Protein AF-A0A354YE60-F1 (afdb_monomer_lite)

Radius of gyration: 16.98 Å; chains: 1; bounding box: 45×27×44 Å

Sequence (132 aa):
MREALGVLALVVAGILVYTACLMAFADIGPYKAVLLGVFAVPALLATLLGKWLRRIGWRHAFGLPLFWGGVSTLAMVICMACMWFTPQLQPLFAADPRVVGGYRQGLALLAGCLLLGGLCWRAGLRARAQHR

pLDDT: mean 85.1, std 8.96, range [53.72, 95.38]

Foldseek 3Di:
DLLVLLVVLLVLLLVLLLVLLVLLLDLPDPCSVVSNCVSNVSSVVSLVSSCVSNVADPLQSLLRSLQNSLVVNVVVVVVVVVQCPPPVNVVVVVPDPSSVVSRVRSVVSSVVSNVSSVVSNVVSVVVVVVVD

Structure (mmCIF, N/CA/C/O backbone):
data_AF-A0A354YE60-F1
#
_entry.id   AF-A0A354YE60-F1
#
loop_
_atom_site.group_PDB
_atom_site.id
_atom_site.type_symbol
_atom_site.label_atom_id
_atom_site.label_alt_id
_atom_site.label_comp_id
_atom_site.label_asym_id
_atom_site.label_entity_id
_atom_site.label_seq_id
_atom_site.pdbx_PDB_ins_code
_atom_site.Cartn_x
_atom_site.Cartn_y
_atom_site.Cartn_z
_atom_site.occupancy
_atom_site.B_iso_or_equiv
_atom_site.auth_seq_id
_atom_site.auth_comp_id
_atom_site.auth_asym_id
_atom_site.auth_atom_id
_atom_site.pdbx_PDB_model_num
ATOM 1 N N . MET A 1 1 ? -8.068 -11.257 24.470 1.00 83.00 1 MET A N 1
ATOM 2 C CA . MET A 1 1 ? -7.663 -11.975 23.233 1.00 83.00 1 MET A CA 1
ATOM 3 C C . MET A 1 1 ? -8.282 -11.405 21.951 1.00 83.00 1 MET A C 1
ATOM 5 O O . MET A 1 1 ? -7.528 -11.173 21.017 1.00 83.00 1 MET A O 1
ATOM 9 N N . ARG A 1 2 ? -9.597 -11.119 21.878 1.00 86.88 2 ARG A N 1
ATOM 10 C CA . ARG A 1 2 ? -10.243 -10.560 20.660 1.00 86.88 2 ARG A CA 1
ATOM 11 C C . ARG A 1 2 ? -9.601 -9.272 20.119 1.00 86.88 2 ARG A C 1
ATOM 13 O O . ARG A 1 2 ? -9.403 -9.167 18.917 1.00 86.88 2 ARG A O 1
ATOM 20 N N . GLU A 1 3 ? -9.229 -8.338 20.996 1.00 87.62 3 GLU A N 1
ATOM 21 C CA . GLU A 1 3 ? -8.519 -7.104 20.611 1.00 87.62 3 GLU A CA 1
ATOM 22 C C . GLU A 1 3 ? -7.176 -7.393 19.926 1.00 87.62 3 GLU A C 1
ATOM 24 O O . GLU A 1 3 ? -6.897 -6.852 18.860 1.00 87.62 3 GLU A O 1
ATOM 29 N N . ALA A 1 4 ? -6.373 -8.299 20.497 1.00 89.62 4 ALA A N 1
ATOM 30 C CA . ALA A 1 4 ? -5.076 -8.684 19.944 1.00 89.62 4 ALA A CA 1
ATOM 31 C C . ALA A 1 4 ? -5.218 -9.350 18.565 1.00 89.62 4 ALA A C 1
ATOM 33 O O . ALA A 1 4 ? -4.503 -8.988 17.634 1.00 89.62 4 ALA A O 1
ATOM 34 N N . LEU A 1 5 ? -6.196 -10.251 18.401 1.00 91.56 5 LEU A N 1
ATOM 35 C CA . LEU A 1 5 ? -6.516 -10.865 17.105 1.00 91.56 5 LEU A CA 1
ATOM 36 C C . LEU A 1 5 ? -6.958 -9.824 16.069 1.00 91.56 5 LEU A C 1
ATOM 38 O O . LEU A 1 5 ? -6.578 -9.905 14.903 1.00 91.56 5 LEU A O 1
ATOM 42 N N . GLY A 1 6 ? -7.722 -8.817 16.491 1.00 89.62 6 GLY A N 1
ATOM 43 C CA . GLY A 1 6 ? -8.127 -7.725 15.615 1.00 89.62 6 GLY A CA 1
ATOM 44 C C . GLY A 1 6 ? -6.959 -6.835 15.181 1.00 89.62 6 GLY A C 1
ATOM 45 O O . GLY A 1 6 ? -6.925 -6.398 14.033 1.00 89.62 6 GLY A O 1
ATOM 46 N N . VAL A 1 7 ? -5.986 -6.585 16.064 1.00 90.94 7 VAL A N 1
ATOM 47 C CA . VAL A 1 7 ? -4.744 -5.877 15.704 1.00 90.94 7 VAL A CA 1
ATOM 48 C C . VAL A 1 7 ? -3.927 -6.710 14.722 1.00 90.94 7 VAL A C 1
ATOM 50 O O . VAL A 1 7 ? -3.521 -6.181 13.691 1.00 90.94 7 VAL A O 1
ATOM 53 N N . LEU A 1 8 ? -3.753 -8.005 14.991 1.00 93.38 8 LEU A N 1
ATOM 54 C CA . LEU A 1 8 ? -3.031 -8.913 14.102 1.00 93.38 8 LEU A CA 1
ATOM 55 C C . LEU A 1 8 ? -3.650 -8.936 12.697 1.00 93.38 8 LEU A C 1
ATOM 57 O O . LEU A 1 8 ? -2.927 -8.808 11.715 1.00 93.38 8 LEU A O 1
ATOM 61 N N . ALA A 1 9 ? -4.979 -9.006 12.589 1.00 92.75 9 ALA A N 1
ATOM 62 C CA . ALA A 1 9 ? -5.673 -8.963 11.302 1.00 92.75 9 ALA A CA 1
ATOM 63 C C . ALA A 1 9 ? -5.403 -7.659 10.523 1.00 92.75 9 ALA A C 1
ATOM 65 O O . ALA A 1 9 ? -5.187 -7.697 9.314 1.00 92.75 9 ALA A O 1
ATOM 66 N N . LEU A 1 10 ? -5.348 -6.507 11.204 1.00 91.50 10 LEU A N 1
ATOM 67 C CA . LEU A 1 10 ? -5.004 -5.224 10.573 1.00 91.50 10 LEU A CA 1
ATOM 68 C C . LEU A 1 10 ? -3.531 -5.154 10.147 1.00 91.50 10 LEU A C 1
ATOM 70 O O . LEU A 1 10 ? -3.230 -4.566 9.110 1.00 91.50 10 LEU A O 1
ATOM 74 N N . VAL A 1 11 ? -2.622 -5.754 10.920 1.00 93.12 11 VAL A N 1
ATOM 75 C CA . VAL A 1 11 ? -1.200 -5.865 10.554 1.00 93.12 11 VAL A CA 1
ATOM 76 C C . VAL A 1 11 ? -1.044 -6.732 9.307 1.00 93.12 11 VAL A C 1
ATOM 78 O O . VAL A 1 11 ? -0.402 -6.307 8.350 1.00 93.12 11 VAL A O 1
ATOM 81 N N . VAL A 1 12 ? -1.692 -7.900 9.276 1.00 94.56 12 VAL A N 1
ATOM 82 C CA . VAL A 1 12 ? -1.708 -8.788 8.103 1.00 94.56 12 VAL A CA 1
ATOM 83 C C . VAL A 1 12 ? -2.280 -8.063 6.885 1.00 94.56 12 VAL A C 1
ATOM 85 O O . VAL A 1 12 ? -1.691 -8.125 5.810 1.00 94.56 12 VAL A O 1
ATOM 88 N N . ALA A 1 13 ? -3.368 -7.305 7.049 1.00 93.94 13 ALA A N 1
ATOM 89 C CA . ALA A 1 13 ? -3.907 -6.478 5.974 1.00 93.94 13 ALA A CA 1
ATOM 90 C C . ALA A 1 13 ? -2.881 -5.457 5.453 1.00 93.94 13 ALA A C 1
ATOM 92 O O . ALA A 1 13 ? -2.748 -5.294 4.244 1.00 93.94 13 ALA A O 1
ATOM 93 N N . GLY A 1 14 ? -2.129 -4.800 6.342 1.00 91.69 14 GLY A N 1
ATOM 94 C CA . GLY A 1 14 ? -1.083 -3.845 5.963 1.00 91.69 14 GLY A CA 1
ATOM 95 C C . GLY A 1 14 ? 0.061 -4.496 5.183 1.00 91.69 14 GLY A C 1
ATOM 96 O O . GLY A 1 14 ? 0.500 -3.943 4.177 1.00 91.69 14 GLY A O 1
ATOM 97 N N . ILE A 1 15 ? 0.488 -5.696 5.593 1.00 93.38 15 ILE A N 1
ATOM 98 C CA . ILE A 1 15 ? 1.496 -6.489 4.870 1.00 93.38 15 ILE A CA 1
ATOM 99 C C . ILE A 1 15 ? 0.988 -6.848 3.471 1.00 93.38 15 ILE A C 1
ATOM 101 O O . ILE A 1 15 ? 1.711 -6.676 2.497 1.00 93.38 15 ILE A O 1
ATOM 105 N N . LEU A 1 16 ? -0.266 -7.285 3.349 1.00 94.69 16 LEU A N 1
ATOM 106 C CA . LEU A 1 16 ? -0.857 -7.633 2.056 1.00 94.69 16 LEU A CA 1
ATOM 107 C C . LEU A 1 16 ? -1.005 -6.414 1.135 1.00 94.69 16 LEU A C 1
ATOM 109 O O . LEU A 1 16 ? -0.746 -6.528 -0.062 1.00 94.69 16 LEU A O 1
ATOM 113 N N . VAL A 1 17 ? -1.364 -5.244 1.678 1.00 92.88 17 VAL A N 1
ATOM 114 C CA . VAL A 1 17 ? -1.359 -3.976 0.926 1.00 92.88 17 VAL A CA 1
ATOM 115 C C . VAL A 1 17 ? 0.052 -3.649 0.445 1.00 92.88 17 VAL A C 1
ATOM 117 O O . VAL A 1 17 ? 0.225 -3.346 -0.730 1.00 92.88 17 VAL A O 1
ATOM 120 N N . TYR A 1 18 ? 1.059 -3.758 1.314 1.00 92.44 18 TYR A N 1
ATOM 121 C CA . TYR A 1 18 ? 2.461 -3.570 0.939 1.00 92.44 18 TYR A CA 1
ATOM 122 C C . TYR A 1 18 ? 2.878 -4.512 -0.200 1.00 92.44 18 TYR A C 1
ATOM 124 O O . TYR A 1 18 ? 3.427 -4.059 -1.204 1.00 92.44 18 TYR A O 1
ATOM 132 N N . THR A 1 19 ? 2.555 -5.805 -0.102 1.00 91.75 19 THR A N 1
ATOM 133 C CA . THR A 1 19 ? 2.853 -6.782 -1.157 1.00 91.75 19 THR A CA 1
ATOM 134 C C . THR A 1 19 ? 2.128 -6.446 -2.459 1.00 91.75 19 THR A C 1
ATOM 136 O O . THR A 1 19 ? 2.751 -6.478 -3.517 1.00 91.75 19 THR A O 1
ATOM 139 N N . ALA A 1 20 ? 0.849 -6.066 -2.405 1.00 91.25 20 ALA A N 1
ATOM 140 C CA . ALA A 1 20 ? 0.103 -5.630 -3.585 1.00 91.25 20 ALA A CA 1
ATOM 141 C C . ALA A 1 20 ? 0.745 -4.390 -4.231 1.00 91.25 20 ALA A C 1
ATOM 143 O O . ALA A 1 20 ? 0.904 -4.341 -5.450 1.00 91.25 20 ALA A O 1
ATOM 144 N N . CYS A 1 21 ? 1.171 -3.415 -3.425 1.00 89.44 21 CYS A N 1
ATOM 145 C CA . CYS A 1 21 ? 1.874 -2.239 -3.917 1.00 89.44 21 CYS A CA 1
ATOM 146 C C . CYS A 1 21 ? 3.205 -2.611 -4.579 1.00 89.44 21 CYS A C 1
ATOM 148 O O . CYS A 1 21 ? 3.447 -2.160 -5.693 1.00 89.44 21 CYS A O 1
ATOM 150 N N . LEU A 1 22 ? 4.024 -3.475 -3.973 1.00 87.94 22 LEU A N 1
ATOM 151 C CA . LEU A 1 22 ? 5.260 -3.963 -4.599 1.00 87.94 22 LEU A CA 1
ATOM 152 C C . LEU A 1 22 ? 5.003 -4.689 -5.924 1.00 87.94 22 LEU A C 1
ATOM 154 O O . LEU A 1 22 ? 5.680 -4.425 -6.915 1.00 87.94 22 LEU A O 1
ATOM 158 N N . MET A 1 23 ? 3.993 -5.559 -5.975 1.00 88.69 23 MET A N 1
ATOM 159 C CA . MET A 1 23 ? 3.615 -6.260 -7.208 1.00 88.69 23 MET A CA 1
ATOM 160 C C . MET A 1 23 ? 3.127 -5.293 -8.294 1.00 88.69 23 MET A C 1
ATOM 162 O O . MET A 1 23 ? 3.264 -5.575 -9.482 1.00 88.69 23 MET A O 1
ATOM 166 N N . ALA A 1 24 ? 2.609 -4.121 -7.915 1.00 88.25 24 ALA A N 1
ATOM 167 C CA . ALA A 1 24 ? 2.275 -3.074 -8.871 1.00 88.25 24 ALA A CA 1
ATOM 168 C C . ALA A 1 24 ? 3.514 -2.410 -9.496 1.00 88.25 24 ALA A C 1
ATOM 170 O O . ALA A 1 24 ? 3.404 -1.909 -10.616 1.00 88.25 24 ALA A O 1
ATOM 171 N N . PHE A 1 25 ? 4.675 -2.435 -8.834 1.00 85.12 25 PHE A N 1
ATOM 172 C CA . PHE A 1 25 ? 5.946 -1.984 -9.417 1.00 85.12 25 PHE A CA 1
ATOM 173 C C . PHE A 1 25 ? 6.576 -3.028 -10.344 1.00 85.12 25 PHE A C 1
ATOM 175 O O . PHE A 1 25 ? 7.298 -2.657 -11.266 1.00 85.12 25 PHE A O 1
ATOM 182 N N . ALA A 1 26 ? 6.279 -4.313 -10.145 1.00 83.69 26 ALA A N 1
ATOM 183 C CA . ALA A 1 26 ? 6.782 -5.377 -11.003 1.00 83.69 26 ALA A CA 1
ATOM 184 C C . ALA A 1 26 ? 6.065 -5.404 -12.370 1.00 83.69 26 ALA A C 1
ATOM 186 O O . ALA A 1 26 ? 4.848 -5.186 -12.475 1.00 83.69 26 ALA A O 1
ATOM 187 N N . ASP A 1 27 ? 6.822 -5.692 -13.431 1.00 80.19 27 ASP A N 1
ATOM 188 C CA . ASP A 1 27 ? 6.269 -5.977 -14.757 1.00 80.19 27 ASP A CA 1
ATOM 189 C C . ASP A 1 27 ? 6.048 -7.487 -14.920 1.00 80.19 27 ASP A C 1
ATOM 191 O O . ASP A 1 27 ? 6.912 -8.227 -15.381 1.00 80.19 27 ASP A O 1
ATOM 195 N N . ILE A 1 28 ? 4.883 -7.951 -14.462 1.00 77.81 28 ILE A N 1
ATOM 196 C CA . ILE A 1 28 ? 4.496 -9.374 -14.440 1.00 77.81 28 ILE A CA 1
ATOM 197 C C . ILE A 1 28 ? 3.618 -9.735 -15.659 1.00 77.81 28 ILE A C 1
ATOM 199 O O . ILE A 1 28 ? 2.962 -10.778 -15.697 1.00 77.81 28 ILE A O 1
ATOM 203 N N . GLY A 1 29 ? 3.566 -8.857 -16.667 1.00 82.75 29 GLY A N 1
ATOM 204 C CA . GLY A 1 29 ? 2.779 -9.064 -17.879 1.00 82.75 29 GLY A CA 1
ATOM 205 C C . GLY A 1 29 ? 1.257 -9.108 -17.633 1.00 82.75 29 GLY A C 1
ATOM 206 O O . GLY A 1 29 ? 0.744 -8.397 -16.762 1.00 82.75 29 GLY A O 1
ATOM 207 N N . PRO A 1 30 ? 0.494 -9.920 -18.394 1.00 85.62 30 PRO A N 1
ATOM 208 C CA . PRO A 1 30 ? -0.973 -9.848 -18.425 1.00 85.62 30 PRO A CA 1
ATOM 209 C C . PRO A 1 30 ? -1.646 -10.304 -17.121 1.00 85.62 30 PRO A C 1
ATOM 211 O O . PRO A 1 30 ? -2.781 -9.923 -16.842 1.00 85.62 30 PRO A O 1
ATOM 214 N N . TYR A 1 31 ? -0.949 -11.077 -16.284 1.00 86.38 31 TYR A N 1
ATOM 215 C CA . TYR A 1 31 ? -1.486 -11.608 -15.025 1.00 86.38 31 TYR A CA 1
ATOM 216 C C . TYR A 1 31 ? -1.423 -10.613 -13.860 1.00 86.38 31 TYR A C 1
ATOM 218 O O . TYR A 1 31 ? -1.865 -10.927 -12.753 1.00 86.38 31 TYR A O 1
ATOM 226 N N . LYS A 1 32 ? -0.907 -9.400 -14.091 1.00 85.94 32 LYS A N 1
ATOM 227 C CA . LYS A 1 32 ? -0.727 -8.379 -13.053 1.00 85.94 32 LYS A CA 1
ATOM 228 C C . LYS A 1 32 ? -2.021 -8.055 -12.307 1.00 85.94 32 LYS A C 1
ATOM 230 O O . LYS A 1 32 ? -2.018 -8.012 -11.083 1.00 85.94 32 LYS A O 1
ATOM 235 N N . ALA A 1 33 ? -3.137 -7.886 -13.018 1.00 87.31 33 ALA A N 1
ATOM 236 C CA . ALA A 1 33 ? -4.428 -7.591 -12.393 1.00 87.31 33 ALA A CA 1
ATOM 237 C C . ALA A 1 33 ? -4.909 -8.730 -11.476 1.00 87.31 33 ALA A C 1
ATOM 239 O O . ALA A 1 33 ? -5.414 -8.475 -10.384 1.00 87.31 33 ALA A O 1
ATOM 240 N N . VAL A 1 34 ? -4.699 -9.983 -11.893 1.00 91.69 34 VAL A N 1
ATOM 241 C CA . VAL A 1 34 ? -5.059 -11.167 -11.102 1.00 91.69 34 VAL A CA 1
ATOM 242 C C . VAL A 1 34 ? -4.202 -11.237 -9.842 1.00 91.69 34 VAL A C 1
ATOM 244 O O . VAL A 1 34 ? -4.746 -11.380 -8.752 1.00 91.69 34 VAL A O 1
ATOM 247 N N . LEU A 1 35 ? -2.885 -11.054 -9.965 1.00 88.69 35 LEU A N 1
ATOM 248 C CA . LEU A 1 35 ? -1.967 -11.039 -8.822 1.00 88.69 35 LEU A CA 1
ATOM 249 C C . LEU A 1 35 ? -2.305 -9.921 -7.833 1.00 88.69 35 LEU A C 1
ATOM 251 O O . LEU A 1 35 ? -2.379 -10.170 -6.631 1.00 88.69 35 LEU A O 1
ATOM 255 N N . LEU A 1 36 ? -2.589 -8.712 -8.324 1.00 90.56 36 LEU A N 1
ATOM 256 C CA . LEU A 1 36 ? -3.056 -7.615 -7.476 1.00 90.56 36 LEU A CA 1
ATOM 257 C C . LEU A 1 36 ? -4.353 -7.986 -6.749 1.00 90.56 36 LEU A C 1
ATOM 259 O O . LEU A 1 36 ? -4.464 -7.737 -5.551 1.00 90.56 36 LEU A O 1
ATOM 263 N N . GLY A 1 37 ? -5.299 -8.635 -7.433 1.00 89.31 37 GLY A N 1
ATOM 264 C CA . GLY A 1 37 ? -6.535 -9.138 -6.832 1.00 89.31 37 GLY A CA 1
ATOM 265 C C . GLY A 1 37 ? -6.296 -10.185 -5.739 1.00 89.31 37 GLY A C 1
ATOM 266 O O . GLY A 1 37 ? -6.907 -10.103 -4.673 1.00 89.31 37 GLY A O 1
ATOM 267 N N . VAL A 1 38 ? -5.363 -11.117 -5.963 1.00 94.06 38 VAL A N 1
ATOM 268 C CA . VAL A 1 38 ? -4.998 -12.177 -5.005 1.00 94.06 38 VAL A CA 1
ATOM 269 C C . VAL A 1 38 ? -4.474 -11.604 -3.690 1.00 94.06 38 VAL A C 1
ATOM 271 O O . VAL A 1 38 ? -4.722 -12.198 -2.648 1.00 94.06 38 VAL A O 1
ATOM 274 N N . PHE A 1 39 ? -3.810 -10.447 -3.699 1.00 92.25 39 PHE A N 1
ATOM 275 C CA . PHE A 1 39 ? -3.369 -9.787 -2.464 1.00 92.25 39 PHE A CA 1
ATOM 276 C C . PHE A 1 39 ? -4.391 -8.776 -1.926 1.00 92.25 39 PHE A C 1
ATOM 278 O O . PHE A 1 39 ? -4.586 -8.680 -0.712 1.00 92.25 39 PHE A O 1
ATOM 285 N N . ALA A 1 40 ? -5.094 -8.058 -2.804 1.00 91.00 40 ALA A N 1
ATOM 286 C CA . ALA A 1 40 ? -6.065 -7.039 -2.411 1.00 91.00 40 ALA A CA 1
ATOM 287 C C . ALA A 1 40 ? -7.319 -7.630 -1.745 1.00 91.00 40 ALA A C 1
ATOM 289 O O . ALA A 1 40 ? -7.807 -7.070 -0.761 1.00 91.00 40 ALA A O 1
ATOM 290 N N . VAL A 1 41 ? -7.835 -8.764 -2.235 1.00 93.31 41 VAL A N 1
ATOM 291 C CA . VAL A 1 41 ? -9.044 -9.391 -1.673 1.00 93.31 41 VAL A CA 1
ATOM 292 C C . VAL A 1 41 ? -8.801 -9.886 -0.238 1.00 93.31 41 VAL A C 1
ATOM 294 O O . VAL A 1 41 ? -9.554 -9.484 0.653 1.00 93.31 41 VAL A O 1
ATOM 297 N N . PRO A 1 42 ? -7.739 -10.660 0.064 1.00 93.88 42 PRO A N 1
ATOM 298 C CA . PRO A 1 42 ? -7.414 -11.030 1.437 1.00 93.88 42 PRO A CA 1
ATOM 299 C C . PRO A 1 42 ? -7.092 -9.823 2.321 1.00 93.88 42 PRO A C 1
ATOM 301 O O . PRO A 1 42 ? -7.480 -9.823 3.488 1.00 93.88 42 PRO A O 1
ATOM 304 N N . ALA A 1 43 ? -6.460 -8.769 1.787 1.00 93.50 43 ALA A N 1
ATOM 305 C CA . ALA A 1 43 ? -6.217 -7.539 2.544 1.00 93.50 43 ALA A CA 1
ATOM 306 C C . ALA A 1 43 ? -7.531 -6.881 2.991 1.00 93.50 43 ALA A C 1
ATOM 308 O O . ALA A 1 43 ? -7.665 -6.452 4.142 1.00 93.50 43 ALA A O 1
ATOM 309 N N . LEU A 1 44 ? -8.528 -6.842 2.102 1.00 93.25 44 LEU A N 1
ATOM 310 C CA . LEU A 1 44 ? -9.857 -6.320 2.405 1.00 93.25 44 LEU A CA 1
ATOM 311 C C . LEU A 1 44 ? -10.559 -7.179 3.464 1.00 93.25 44 LEU A C 1
ATOM 313 O O . LEU A 1 44 ? -11.062 -6.641 4.451 1.00 93.25 44 LEU A O 1
ATOM 317 N N . LEU A 1 45 ? -10.542 -8.505 3.309 1.00 95.38 45 LEU A N 1
ATOM 318 C CA . LEU A 1 45 ? -11.139 -9.4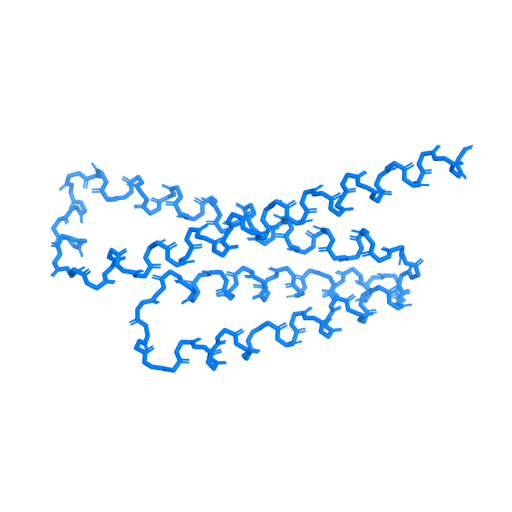33 4.275 1.00 95.38 45 LEU A CA 1
ATOM 319 C C . LEU A 1 45 ? -10.480 -9.324 5.657 1.00 95.38 45 LEU A C 1
ATOM 321 O O . LEU A 1 45 ? -11.180 -9.229 6.666 1.00 95.38 45 LEU A O 1
ATOM 325 N N . ALA A 1 46 ? -9.150 -9.253 5.711 1.00 94.19 46 ALA A N 1
ATOM 326 C CA . ALA A 1 46 ? -8.399 -9.065 6.950 1.00 94.19 46 ALA A CA 1
ATOM 327 C C . ALA A 1 46 ? -8.717 -7.708 7.608 1.00 94.19 46 ALA A C 1
ATOM 329 O O . ALA A 1 46 ? -8.899 -7.631 8.826 1.00 94.19 46 ALA A O 1
ATOM 330 N N . THR A 1 47 ? -8.893 -6.650 6.808 1.00 92.56 47 THR A N 1
ATOM 331 C CA . THR A 1 47 ? -9.317 -5.327 7.298 1.00 92.56 47 THR A CA 1
ATOM 332 C C . THR A 1 47 ? -10.726 -5.368 7.890 1.00 92.56 47 THR A C 1
ATOM 334 O O . THR A 1 47 ? -10.965 -4.826 8.974 1.00 92.56 47 THR A O 1
ATOM 337 N N . LEU A 1 48 ? -11.666 -6.033 7.212 1.00 93.44 48 LEU A N 1
ATOM 338 C CA . LEU A 1 48 ? -13.040 -6.210 7.685 1.00 93.44 48 LEU A CA 1
ATOM 339 C C . LEU A 1 48 ? -13.095 -7.040 8.971 1.00 93.44 48 LEU A C 1
ATOM 341 O O . LEU A 1 48 ? -13.821 -6.676 9.899 1.00 93.44 48 LEU A O 1
ATOM 345 N N . LEU A 1 49 ? -12.289 -8.099 9.061 1.00 92.88 49 LEU A N 1
ATOM 346 C CA . LEU A 1 49 ? -12.168 -8.920 10.262 1.00 92.88 49 LEU A CA 1
ATOM 347 C C . LEU A 1 49 ? -11.602 -8.108 11.433 1.00 92.88 49 LEU A C 1
ATOM 349 O O . LEU A 1 49 ? -12.190 -8.088 12.515 1.00 92.88 49 LEU A O 1
ATOM 353 N N . GLY A 1 50 ? -10.510 -7.372 11.209 1.00 89.62 50 GLY A N 1
ATOM 354 C CA . GLY A 1 50 ? -9.906 -6.497 12.214 1.00 89.62 50 GLY A CA 1
ATOM 355 C C . GLY A 1 50 ? -10.867 -5.410 12.698 1.00 89.62 50 GLY A C 1
ATOM 356 O O . GLY A 1 50 ? -10.984 -5.158 13.902 1.00 89.62 50 GLY A O 1
ATOM 357 N N . LYS A 1 51 ? -11.635 -4.825 11.772 1.00 92.00 51 LYS A N 1
ATOM 358 C CA . LYS A 1 51 ? -12.723 -3.896 12.088 1.00 92.00 51 LYS A CA 1
ATOM 359 C C . LYS A 1 51 ? -13.784 -4.542 12.977 1.00 92.00 51 LYS A C 1
ATOM 361 O O . LYS A 1 51 ? -14.161 -3.953 13.989 1.00 92.00 51 LYS A O 1
ATOM 366 N N . TRP A 1 52 ? -14.288 -5.711 12.586 1.00 91.69 52 TRP A N 1
ATOM 367 C CA . TRP A 1 52 ? -15.360 -6.409 13.297 1.00 91.69 52 TRP A CA 1
ATOM 368 C C . TRP A 1 52 ? -14.934 -6.814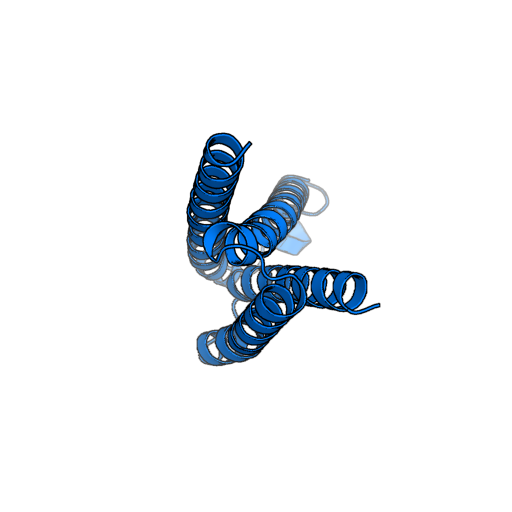 14.712 1.00 91.69 52 TRP A C 1
ATOM 370 O O . TRP A 1 52 ? -15.685 -6.610 15.667 1.00 91.69 52 TRP A O 1
ATOM 380 N N . LEU A 1 53 ? -13.699 -7.298 14.867 1.00 91.12 53 LEU A N 1
ATOM 381 C CA . LEU A 1 53 ? -13.149 -7.711 16.156 1.00 91.12 53 LEU A CA 1
ATOM 382 C C . LEU A 1 53 ? -12.921 -6.539 17.120 1.00 91.12 53 LEU A C 1
ATOM 384 O O . LEU A 1 53 ? -13.199 -6.698 18.307 1.00 91.12 53 LEU A O 1
ATOM 388 N N . ARG A 1 54 ? -12.460 -5.379 16.627 1.00 88.44 54 ARG A N 1
ATOM 389 C CA . ARG A 1 54 ? -12.137 -4.198 17.460 1.00 88.44 54 ARG A CA 1
ATOM 390 C C . ARG A 1 54 ? -13.252 -3.157 17.558 1.00 88.44 54 ARG A C 1
ATOM 392 O O . ARG A 1 54 ? -13.083 -2.142 18.224 1.00 88.44 54 ARG A O 1
ATOM 399 N N . ARG A 1 55 ? -14.364 -3.349 16.836 1.00 86.38 55 ARG A N 1
ATOM 400 C CA . ARG A 1 55 ? -15.495 -2.399 16.751 1.00 86.38 55 ARG A CA 1
ATOM 401 C C . ARG A 1 55 ? -15.066 -0.953 16.451 1.00 86.38 55 ARG A C 1
ATOM 403 O O . ARG A 1 55 ? -15.678 0.007 16.909 1.00 86.38 55 ARG A O 1
ATOM 410 N N . ILE A 1 56 ? -14.005 -0.788 15.666 1.00 84.62 56 ILE A N 1
ATOM 411 C CA . ILE A 1 56 ? -13.499 0.527 15.266 1.00 84.62 56 ILE A CA 1
ATOM 412 C C . ILE A 1 56 ? -14.284 1.073 14.068 1.00 84.62 56 ILE A C 1
ATOM 414 O O . ILE A 1 56 ? -14.790 0.325 13.230 1.00 84.62 56 ILE A O 1
ATOM 418 N N . GLY A 1 57 ? -14.360 2.401 13.959 1.00 85.88 57 GLY A N 1
ATOM 419 C CA . GLY A 1 57 ? -14.983 3.056 12.810 1.00 85.88 57 GLY A CA 1
ATOM 420 C C . GLY A 1 57 ? -14.290 2.691 11.492 1.00 85.88 57 GLY A C 1
ATOM 421 O O . GLY A 1 57 ? -13.064 2.567 11.438 1.00 85.88 57 GLY A O 1
ATOM 422 N N . TRP A 1 58 ? -15.077 2.575 10.415 1.00 84.69 58 TRP A N 1
ATOM 423 C CA . TRP A 1 58 ? -14.614 2.225 9.061 1.00 84.69 58 TRP A CA 1
ATOM 424 C C . TRP A 1 58 ? -13.397 3.041 8.615 1.00 84.69 58 TRP A C 1
ATOM 426 O O . TRP A 1 58 ? -12.415 2.492 8.127 1.00 84.69 58 TRP A O 1
ATOM 436 N N . ARG A 1 59 ? -13.433 4.350 8.874 1.00 86.12 59 ARG A N 1
ATOM 437 C CA . ARG A 1 59 ? -12.365 5.296 8.531 1.00 86.12 59 ARG A CA 1
ATOM 438 C C . ARG A 1 59 ? -11.017 4.908 9.141 1.00 86.12 59 ARG A C 1
ATOM 440 O O . ARG A 1 59 ? -9.993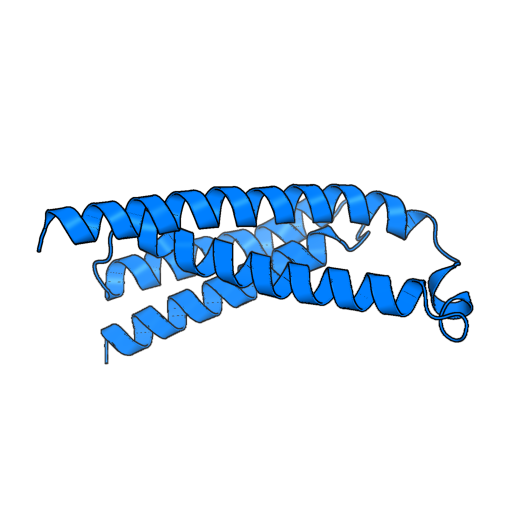 4.977 8.477 1.00 86.12 59 ARG A O 1
ATOM 447 N N . HIS A 1 60 ? -11.012 4.451 10.389 1.00 82.81 60 HIS A N 1
ATOM 448 C CA . HIS A 1 60 ? -9.772 4.077 11.059 1.00 82.81 60 HIS A CA 1
ATOM 449 C C . HIS A 1 60 ? -9.314 2.665 10.682 1.00 82.81 60 HIS A C 1
ATOM 451 O O . HIS A 1 60 ? -8.120 2.447 10.506 1.00 82.81 60 HIS A O 1
ATOM 457 N N . ALA A 1 61 ? -10.257 1.733 10.502 1.00 84.00 61 ALA A N 1
ATOM 458 C CA . ALA A 1 61 ? -9.952 0.364 10.094 1.00 84.00 61 ALA A CA 1
ATOM 459 C C . ALA A 1 61 ? -9.271 0.293 8.726 1.00 84.00 61 ALA A C 1
ATOM 461 O O . ALA A 1 61 ? -8.299 -0.431 8.585 1.00 84.00 61 ALA A O 1
ATOM 462 N N . PHE A 1 62 ? -9.753 1.063 7.748 1.00 86.06 62 PHE A N 1
ATOM 463 C CA . PHE A 1 62 ? -9.165 1.108 6.408 1.00 86.06 62 PHE A CA 1
ATOM 464 C C . PHE A 1 62 ? -7.977 2.069 6.318 1.00 86.06 62 PHE A C 1
ATOM 466 O O . PHE A 1 62 ? -7.030 1.805 5.584 1.00 86.06 62 PHE A O 1
ATOM 473 N N . GLY A 1 63 ? -7.994 3.164 7.084 1.00 84.31 63 GLY A N 1
ATOM 474 C CA . GLY A 1 63 ? -6.912 4.146 7.070 1.00 84.31 63 GLY A CA 1
ATOM 475 C C . GLY A 1 63 ? -5.574 3.574 7.542 1.00 84.31 63 GLY A C 1
ATOM 476 O O . GLY A 1 63 ? -4.552 3.851 6.924 1.00 84.31 63 GLY A O 1
ATOM 477 N N . LEU A 1 64 ? -5.577 2.756 8.603 1.00 87.69 64 LEU A N 1
ATOM 478 C CA . LEU A 1 64 ? -4.347 2.225 9.206 1.00 87.69 64 LEU A CA 1
ATOM 479 C C . LEU A 1 64 ? -3.534 1.348 8.234 1.00 87.69 64 LEU A C 1
ATOM 481 O O . LEU A 1 64 ? -2.369 1.673 8.005 1.00 87.69 64 LEU A O 1
ATOM 485 N N . PRO A 1 65 ? -4.114 0.287 7.636 1.00 89.56 65 PRO A N 1
ATOM 486 C CA . PRO A 1 65 ? -3.381 -0.631 6.769 1.00 89.56 65 PRO A CA 1
ATOM 487 C C . PRO A 1 65 ? -2.980 0.017 5.444 1.00 89.56 65 PRO A C 1
ATOM 489 O O . PRO A 1 65 ? -1.858 -0.181 4.992 1.00 89.56 65 PRO A O 1
ATOM 492 N N . LEU A 1 66 ? -3.866 0.828 4.848 1.00 88.44 66 LEU A N 1
ATOM 493 C CA . LEU A 1 66 ? -3.582 1.535 3.594 1.00 88.44 66 LEU A CA 1
ATOM 494 C C . LEU A 1 66 ? -2.439 2.537 3.755 1.00 88.44 66 LEU A C 1
ATOM 496 O O . LEU A 1 66 ? -1.531 2.575 2.927 1.00 88.44 66 LEU A O 1
ATOM 500 N N . PHE A 1 67 ? -2.470 3.331 4.828 1.00 89.88 67 PHE A N 1
ATOM 501 C CA . PHE A 1 67 ? -1.446 4.337 5.068 1.00 89.88 67 PHE A CA 1
ATOM 502 C C . PHE A 1 67 ? -0.103 3.696 5.418 1.00 89.88 67 PHE A C 1
ATOM 504 O O . PHE A 1 67 ? 0.894 4.022 4.784 1.00 89.88 67 PHE A O 1
ATOM 511 N N . TRP A 1 68 ? -0.062 2.758 6.371 1.00 89.44 68 TRP A N 1
ATOM 512 C CA . TRP A 1 68 ? 1.196 2.110 6.758 1.00 89.44 68 TRP A CA 1
ATOM 513 C C . TRP A 1 68 ? 1.775 1.235 5.651 1.00 89.44 68 TRP A C 1
ATOM 515 O O . TRP A 1 68 ? 2.966 1.341 5.379 1.00 89.44 68 TRP A O 1
ATOM 525 N N . GLY A 1 69 ? 0.948 0.440 4.964 1.00 87.06 69 GLY A N 1
ATOM 526 C CA . GLY A 1 69 ? 1.393 -0.334 3.803 1.00 87.06 69 GLY A CA 1
ATOM 527 C C . GLY A 1 69 ? 1.961 0.572 2.706 1.00 87.06 69 GLY A C 1
ATOM 528 O O . GLY A 1 69 ? 3.023 0.286 2.152 1.00 87.06 69 GLY A O 1
ATOM 529 N N . GLY A 1 70 ? 1.319 1.720 2.463 1.00 87.88 70 GLY A N 1
ATOM 530 C CA . GLY A 1 70 ? 1.829 2.754 1.566 1.00 87.88 70 GLY A CA 1
ATOM 531 C C . GLY A 1 70 ? 3.163 3.343 2.032 1.00 87.88 70 GLY A C 1
ATOM 532 O O . GLY A 1 70 ? 4.117 3.361 1.266 1.00 87.88 70 GLY A O 1
ATOM 533 N N . VAL A 1 71 ? 3.281 3.778 3.289 1.00 90.88 71 VAL A N 1
ATOM 534 C CA . VAL A 1 71 ? 4.523 4.370 3.826 1.00 90.88 71 VAL A CA 1
ATOM 535 C C . VAL A 1 71 ? 5.686 3.376 3.764 1.00 90.88 71 VAL A C 1
ATOM 537 O O . VAL A 1 71 ? 6.779 3.743 3.335 1.00 90.88 71 VAL A O 1
ATOM 540 N N . SER A 1 72 ? 5.456 2.112 4.123 1.00 90.38 72 SER A N 1
ATOM 541 C CA . SER A 1 72 ? 6.470 1.057 4.016 1.00 90.38 72 SER A CA 1
ATOM 542 C C . SER A 1 72 ? 6.893 0.811 2.567 1.00 90.38 72 SER A C 1
ATOM 544 O O . SER A 1 72 ? 8.082 0.666 2.288 1.00 90.38 72 SER A O 1
ATOM 546 N N . THR A 1 73 ? 5.943 0.826 1.628 1.00 90.38 73 THR A N 1
ATOM 547 C CA . THR A 1 73 ? 6.260 0.716 0.195 1.00 90.38 73 THR A CA 1
ATOM 548 C C . THR A 1 73 ? 7.063 1.928 -0.277 1.00 90.38 73 THR A C 1
ATOM 550 O O . THR A 1 73 ? 8.050 1.766 -0.987 1.00 90.38 73 THR A O 1
ATOM 553 N N . LEU A 1 74 ? 6.689 3.140 0.142 1.00 90.50 74 LEU A N 1
ATOM 554 C CA . LEU A 1 74 ? 7.394 4.372 -0.209 1.00 90.50 74 LEU A CA 1
ATOM 555 C C . LEU A 1 74 ? 8.852 4.338 0.260 1.00 90.50 74 LEU A C 1
ATOM 557 O O . LEU A 1 74 ? 9.737 4.692 -0.513 1.00 90.50 74 LEU A O 1
ATOM 561 N N . ALA A 1 75 ? 9.108 3.867 1.484 1.00 90.75 75 ALA A N 1
ATOM 562 C CA . ALA A 1 75 ? 10.469 3.682 1.984 1.00 90.75 75 ALA A CA 1
ATOM 563 C C . ALA A 1 75 ? 11.279 2.742 1.076 1.00 90.75 75 ALA A C 1
ATOM 565 O O . ALA A 1 75 ? 12.411 3.062 0.721 1.00 90.75 75 ALA A O 1
ATOM 566 N N . MET A 1 76 ? 10.682 1.635 0.622 1.00 87.25 76 MET A N 1
ATOM 567 C CA . MET A 1 76 ? 11.342 0.733 -0.326 1.00 87.25 76 MET A CA 1
ATOM 568 C C . MET A 1 76 ? 11.599 1.369 -1.691 1.00 87.25 76 MET A C 1
ATOM 570 O O . MET A 1 76 ? 12.690 1.217 -2.233 1.00 87.25 76 MET A O 1
ATOM 574 N N . VAL A 1 77 ? 10.639 2.121 -2.234 1.00 86.62 77 VAL A N 1
ATOM 575 C CA . VAL A 1 77 ? 10.807 2.845 -3.506 1.00 86.62 77 VAL A CA 1
ATOM 576 C C . VAL A 1 77 ? 11.947 3.862 -3.411 1.00 86.62 77 VAL A C 1
ATOM 578 O O . VAL A 1 77 ? 12.733 3.986 -4.349 1.00 86.62 77 VAL A O 1
ATOM 581 N N . ILE A 1 78 ? 12.079 4.555 -2.275 1.00 88.31 78 ILE A N 1
ATOM 582 C CA . ILE A 1 78 ? 13.198 5.471 -2.015 1.00 88.31 78 ILE A CA 1
ATOM 583 C C . ILE A 1 78 ? 14.519 4.695 -1.969 1.00 88.31 78 ILE A C 1
ATOM 585 O O . ILE A 1 78 ? 15.468 5.092 -2.642 1.00 88.31 78 ILE A O 1
ATOM 589 N N . CYS A 1 79 ? 14.581 3.567 -1.254 1.00 87.50 79 CYS A N 1
ATOM 590 C CA . CYS A 1 79 ? 15.782 2.727 -1.227 1.00 87.50 79 CYS A CA 1
ATOM 591 C C . CYS A 1 79 ? 16.177 2.237 -2.628 1.00 87.50 79 CYS A C 1
ATOM 593 O O . CYS A 1 79 ? 17.352 2.311 -2.985 1.00 87.50 79 CYS A O 1
ATOM 595 N N . MET A 1 80 ? 15.214 1.790 -3.442 1.00 81.94 80 MET A N 1
ATOM 596 C CA . MET A 1 80 ? 15.472 1.387 -4.829 1.00 81.94 80 MET A CA 1
ATOM 597 C C . MET A 1 80 ? 15.988 2.555 -5.673 1.00 81.94 80 MET A C 1
ATOM 599 O O . MET A 1 80 ? 16.943 2.382 -6.426 1.00 81.94 80 MET A O 1
ATOM 603 N N . ALA A 1 81 ? 15.416 3.752 -5.516 1.00 83.62 81 ALA A N 1
ATOM 604 C CA . ALA A 1 81 ? 15.908 4.945 -6.196 1.00 83.62 81 ALA A CA 1
ATOM 605 C C . ALA A 1 81 ? 17.362 5.257 -5.801 1.00 83.62 81 ALA A C 1
ATOM 607 O O . ALA A 1 81 ? 18.199 5.473 -6.674 1.00 83.62 81 ALA A O 1
ATOM 608 N N . CYS A 1 82 ? 17.699 5.204 -4.508 1.00 85.50 82 CYS A N 1
ATOM 609 C CA . CYS A 1 82 ? 19.073 5.392 -4.036 1.00 85.50 82 CYS A CA 1
ATOM 610 C C . CYS A 1 82 ? 20.044 4.354 -4.626 1.00 85.50 82 CYS A C 1
ATOM 612 O O . CYS A 1 82 ? 21.143 4.718 -5.048 1.00 85.50 82 CYS A O 1
ATOM 614 N N . MET A 1 83 ? 19.644 3.079 -4.705 1.00 82.62 83 MET A N 1
ATOM 615 C CA . MET A 1 83 ? 20.461 2.034 -5.337 1.00 82.62 83 MET A CA 1
ATOM 616 C C . MET A 1 83 ? 20.663 2.301 -6.831 1.00 82.62 83 MET A C 1
ATOM 618 O O . MET A 1 83 ? 21.765 2.110 -7.336 1.00 82.62 83 MET A O 1
ATOM 622 N N . TRP A 1 84 ? 19.641 2.804 -7.527 1.00 78.31 84 TRP A N 1
ATOM 623 C CA . TRP A 1 84 ? 19.732 3.129 -8.952 1.00 78.31 84 TRP A CA 1
ATOM 624 C C . TRP A 1 84 ? 20.721 4.271 -9.231 1.00 78.31 84 TRP A C 1
ATOM 626 O O . TRP A 1 84 ? 21.492 4.206 -10.188 1.00 78.31 84 TRP A O 1
ATOM 636 N N . PHE A 1 85 ? 20.759 5.291 -8.371 1.00 80.19 85 PHE A N 1
ATOM 637 C CA . PHE A 1 85 ? 21.732 6.385 -8.478 1.00 80.19 85 PHE A CA 1
ATOM 638 C C . PHE A 1 85 ? 23.141 6.009 -8.006 1.0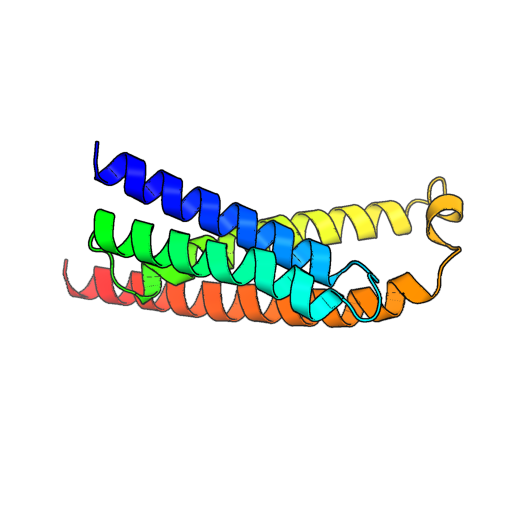0 80.19 85 PHE A C 1
ATOM 640 O O . PHE A 1 85 ? 24.075 6.787 -8.196 1.00 80.19 85 PHE A O 1
ATOM 647 N N . THR A 1 86 ? 23.319 4.833 -7.400 1.00 85.81 86 THR A N 1
ATOM 648 C CA . THR A 1 86 ? 24.635 4.376 -6.958 1.00 85.81 86 THR A CA 1
ATOM 649 C C . THR A 1 86 ? 25.415 3.837 -8.165 1.00 85.81 86 THR A C 1
ATOM 651 O O . THR A 1 86 ? 25.032 2.804 -8.721 1.00 85.81 86 THR A O 1
ATOM 654 N N . PRO A 1 87 ? 26.531 4.471 -8.575 1.00 82.31 87 PRO A N 1
ATOM 655 C CA . PRO A 1 87 ? 27.222 4.145 -9.829 1.00 82.31 87 PRO A CA 1
ATOM 656 C C . PRO A 1 87 ? 27.754 2.705 -9.878 1.00 82.31 87 PRO A C 1
ATOM 658 O O . PRO A 1 87 ? 27.854 2.118 -10.950 1.00 82.31 87 PRO A O 1
ATOM 661 N N . GLN A 1 88 ? 28.040 2.101 -8.721 1.00 83.94 88 GLN A N 1
ATOM 662 C CA . GLN A 1 88 ? 28.490 0.707 -8.624 1.00 83.94 88 GLN A CA 1
ATOM 663 C C . GLN A 1 88 ? 27.372 -0.309 -8.910 1.00 83.94 88 GLN A C 1
ATOM 665 O O . GLN A 1 88 ? 27.652 -1.424 -9.339 1.00 83.94 88 GLN A O 1
ATOM 670 N N . LEU A 1 89 ? 26.112 0.061 -8.661 1.00 77.88 89 LEU A N 1
ATOM 671 C CA . LEU A 1 89 ? 24.942 -0.807 -8.831 1.00 77.88 89 LEU A CA 1
ATOM 672 C C . LEU A 1 89 ? 24.193 -0.521 -10.134 1.00 77.88 89 LEU A C 1
ATOM 674 O O . LEU A 1 89 ? 23.465 -1.377 -10.626 1.00 77.88 89 LEU A O 1
ATOM 678 N N . GLN A 1 90 ? 24.405 0.651 -10.727 1.00 74.38 90 GLN A N 1
ATOM 679 C CA . GLN A 1 90 ? 23.797 1.075 -11.982 1.00 74.38 90 GLN A CA 1
ATOM 680 C C . GLN A 1 90 ? 23.835 0.023 -13.114 1.00 74.38 90 GLN A C 1
ATOM 682 O O . GLN A 1 90 ? 22.784 -0.185 -13.723 1.00 74.38 90 GLN A O 1
ATOM 687 N N . PRO A 1 91 ? 24.944 -0.703 -13.390 1.00 75.44 91 PRO A N 1
ATOM 688 C CA . PRO A 1 91 ? 24.950 -1.719 -14.449 1.00 75.44 91 PRO A CA 1
ATOM 689 C C . PRO A 1 91 ? 24.027 -2.917 -14.168 1.00 75.44 91 PRO A C 1
ATOM 691 O O . PRO A 1 91 ? 23.589 -3.566 -15.113 1.00 75.44 91 PRO A O 1
ATOM 694 N N . LEU A 1 92 ? 23.678 -3.189 -12.904 1.00 72.00 92 LEU A N 1
ATOM 695 C CA . LEU A 1 92 ? 22.714 -4.237 -12.535 1.00 72.00 92 LEU A CA 1
ATOM 696 C C . LEU A 1 92 ? 21.258 -3.814 -12.796 1.00 72.00 92 LEU A C 1
ATOM 698 O O . LEU A 1 92 ? 20.395 -4.672 -12.954 1.00 72.00 92 LEU A O 1
ATOM 702 N N . PHE A 1 93 ? 20.981 -2.506 -12.853 1.00 66.25 93 PHE A N 1
ATOM 703 C CA . PHE A 1 93 ? 19.631 -1.948 -13.013 1.00 66.25 93 PHE A CA 1
ATOM 704 C C . PHE A 1 93 ? 19.366 -1.344 -14.403 1.00 66.25 93 PHE A C 1
ATOM 706 O O . PHE A 1 93 ? 18.211 -1.168 -14.783 1.00 66.25 93 PHE A O 1
ATOM 713 N N . ALA A 1 94 ? 20.407 -1.024 -15.176 1.00 59.19 94 ALA A N 1
ATOM 714 C CA . ALA A 1 94 ? 20.303 -0.271 -16.430 1.00 59.19 94 ALA A CA 1
ATOM 715 C C . ALA A 1 94 ? 19.737 -1.053 -17.637 1.00 59.19 94 ALA A C 1
ATOM 717 O O . ALA A 1 94 ? 19.598 -0.473 -18.710 1.00 59.19 94 ALA A O 1
ATOM 718 N N . ALA A 1 95 ? 19.414 -2.342 -17.503 1.00 54.25 95 ALA A N 1
ATOM 719 C CA . ALA A 1 95 ? 19.220 -3.209 -18.668 1.00 54.25 95 ALA A CA 1
ATOM 720 C C . ALA A 1 95 ? 17.768 -3.408 -19.145 1.00 54.25 95 ALA A C 1
ATOM 722 O O . ALA A 1 95 ? 17.597 -3.913 -20.252 1.00 54.25 95 ALA A O 1
ATOM 723 N N . ASP A 1 96 ? 16.728 -3.039 -18.380 1.00 62.41 96 ASP A N 1
ATOM 724 C CA . ASP A 1 96 ? 15.365 -3.484 -18.718 1.00 62.41 96 ASP A CA 1
ATOM 725 C C . ASP A 1 96 ? 14.315 -2.347 -18.803 1.00 62.41 96 ASP A C 1
ATOM 727 O O . ASP A 1 96 ? 13.848 -1.838 -17.778 1.00 62.41 96 ASP A O 1
ATOM 731 N N . PRO A 1 97 ? 13.886 -1.927 -20.014 1.00 59.16 97 PRO A N 1
ATOM 732 C CA . PRO A 1 97 ? 12.894 -0.859 -20.207 1.00 59.16 97 PRO A CA 1
ATOM 733 C C . PRO A 1 97 ? 11.504 -1.197 -19.635 1.00 59.16 97 PRO A C 1
ATOM 735 O O . PRO A 1 97 ? 10.691 -0.297 -19.399 1.00 59.16 97 PRO A O 1
ATOM 738 N N . ARG A 1 98 ? 11.238 -2.476 -19.344 1.00 61.50 98 ARG A N 1
ATOM 739 C CA . ARG A 1 98 ? 10.033 -2.962 -18.649 1.00 61.50 98 ARG A CA 1
ATOM 740 C C . ARG A 1 98 ? 9.875 -2.387 -17.237 1.00 61.50 98 ARG A C 1
ATOM 742 O O . ARG A 1 98 ? 8.757 -2.167 -16.765 1.00 61.50 98 ARG A O 1
ATOM 749 N N . VAL A 1 99 ? 10.990 -2.029 -16.600 1.00 63.50 99 VAL A N 1
ATOM 750 C CA . VAL A 1 99 ? 11.024 -1.436 -15.254 1.00 63.50 99 VAL A CA 1
ATOM 751 C C . VAL A 1 99 ? 10.314 -0.076 -15.215 1.00 63.50 99 VAL A C 1
ATOM 753 O O . VAL A 1 99 ? 9.633 0.240 -14.239 1.00 63.50 99 VAL A O 1
ATOM 756 N N . VAL A 1 100 ? 10.383 0.713 -16.294 1.00 63.72 100 VAL A N 1
ATOM 757 C CA . VAL A 1 100 ? 9.804 2.070 -16.352 1.00 63.72 100 VAL A CA 1
ATOM 758 C C . VAL A 1 100 ? 8.271 2.038 -16.430 1.00 63.72 100 VAL A C 1
ATOM 760 O O . VAL A 1 100 ? 7.591 2.854 -15.798 1.00 63.72 100 VAL A O 1
ATOM 763 N N . GLY A 1 101 ? 7.707 1.077 -17.171 1.00 67.06 101 GLY A N 1
ATOM 764 C CA . GLY A 1 101 ? 6.257 0.893 -17.298 1.00 67.06 101 GLY A CA 1
ATOM 765 C C . GLY A 1 101 ? 5.605 0.447 -15.987 1.00 67.06 101 GLY A C 1
ATOM 766 O O . GLY A 1 101 ? 4.592 1.019 -15.567 1.00 67.06 101 GLY A O 1
ATOM 767 N N . GLY A 1 102 ? 6.232 -0.512 -15.296 1.00 75.31 102 GLY A N 1
ATOM 768 C CA . GLY A 1 102 ? 5.822 -0.949 -13.959 1.00 75.31 102 GLY A CA 1
ATOM 769 C C . GLY A 1 102 ? 5.868 0.183 -12.929 1.00 75.31 102 GLY A C 1
ATOM 770 O O . GLY A 1 102 ? 4.937 0.334 -12.134 1.00 75.31 102 GLY A O 1
ATOM 771 N N . TYR A 1 103 ? 6.876 1.057 -13.015 1.00 79.31 103 TYR A N 1
ATOM 772 C CA . TYR A 1 103 ? 7.071 2.163 -12.074 1.00 79.31 103 TYR A CA 1
ATOM 773 C C . TYR A 1 103 ? 5.914 3.167 -12.047 1.00 79.31 103 TYR A C 1
ATOM 775 O O . TYR A 1 103 ? 5.480 3.572 -10.969 1.00 79.31 103 TYR A O 1
ATOM 783 N N . ARG A 1 104 ? 5.371 3.562 -13.209 1.00 82.69 104 ARG A N 1
ATOM 784 C CA . ARG A 1 104 ? 4.255 4.533 -13.265 1.00 82.69 104 ARG A CA 1
ATOM 785 C C . ARG A 1 104 ? 2.992 3.981 -12.604 1.00 82.69 104 ARG A C 1
ATOM 787 O O . ARG A 1 104 ? 2.322 4.701 -11.868 1.00 82.69 104 ARG A O 1
ATOM 794 N N . GLN A 1 105 ? 2.682 2.708 -12.848 1.00 84.75 105 GLN A N 1
ATOM 795 C CA . GLN A 1 105 ? 1.522 2.039 -12.252 1.00 84.75 105 GLN A CA 1
ATOM 796 C C . GLN A 1 105 ? 1.706 1.831 -10.745 1.00 84.75 105 GLN A C 1
ATOM 798 O O . GLN A 1 105 ? 0.789 2.117 -9.974 1.00 84.75 105 GLN A O 1
ATOM 803 N N . GLY A 1 106 ? 2.899 1.399 -10.323 1.00 86.69 106 GLY A N 1
ATOM 804 C CA . GLY A 1 106 ? 3.256 1.267 -8.912 1.00 86.69 106 GLY A CA 1
ATOM 805 C C . GLY A 1 106 ? 3.143 2.591 -8.158 1.00 86.69 106 GLY A C 1
ATOM 806 O O . GLY A 1 106 ? 2.499 2.646 -7.110 1.00 86.69 106 GLY A O 1
ATOM 807 N N . LEU A 1 107 ? 3.673 3.683 -8.723 1.00 88.62 107 LEU A N 1
ATOM 808 C CA . LEU A 1 107 ? 3.562 5.026 -8.146 1.00 88.62 107 LEU A CA 1
ATOM 809 C C . LEU A 1 107 ? 2.110 5.504 -8.053 1.00 88.62 107 LEU A C 1
ATOM 811 O O . LEU A 1 107 ? 1.727 6.070 -7.031 1.00 88.62 107 LEU A O 1
ATOM 815 N N . ALA A 1 108 ? 1.295 5.268 -9.085 1.00 89.25 108 ALA A N 1
ATOM 816 C CA . ALA A 1 108 ? -0.116 5.648 -9.070 1.00 89.25 108 ALA A CA 1
ATOM 817 C C . ALA A 1 108 ? -0.892 4.913 -7.965 1.00 89.25 108 ALA A C 1
ATOM 819 O O . ALA A 1 108 ? -1.634 5.543 -7.206 1.00 89.25 108 ALA A O 1
ATOM 820 N N . LEU A 1 109 ? -0.684 3.598 -7.829 1.00 88.62 109 LEU A N 1
ATOM 821 C CA . LEU A 1 109 ? -1.316 2.806 -6.773 1.00 88.62 109 LEU A CA 1
ATOM 822 C C . LEU A 1 109 ? -0.841 3.250 -5.384 1.00 88.62 109 LEU A C 1
ATOM 824 O O . LEU A 1 109 ? -1.661 3.470 -4.494 1.00 88.62 109 LEU A O 1
ATOM 828 N N . LEU A 1 110 ? 0.469 3.439 -5.215 1.00 91.75 110 LEU A N 1
ATOM 829 C CA . LEU A 1 110 ? 1.076 3.919 -3.976 1.00 91.75 110 LEU A CA 1
ATOM 830 C C . LEU A 1 110 ? 0.503 5.277 -3.549 1.00 91.75 110 LEU A C 1
ATOM 832 O O . LEU A 1 110 ? 0.100 5.443 -2.396 1.00 91.75 110 LEU A O 1
ATOM 836 N N . ALA A 1 111 ? 0.422 6.230 -4.480 1.00 91.69 111 ALA A N 1
ATOM 837 C CA . ALA A 1 111 ? -0.162 7.543 -4.232 1.00 91.69 111 ALA A CA 1
ATOM 838 C C . ALA A 1 111 ? -1.636 7.427 -3.816 1.00 91.69 111 ALA A C 1
ATOM 840 O O . ALA A 1 111 ? -2.048 8.054 -2.839 1.00 91.69 111 ALA A O 1
ATOM 841 N N . GLY A 1 112 ? -2.413 6.575 -4.493 1.00 91.06 112 GLY A N 1
ATOM 842 C CA . GLY A 1 112 ? -3.801 6.289 -4.130 1.00 91.06 112 GLY A CA 1
ATOM 843 C C . GLY A 1 112 ? -3.938 5.727 -2.712 1.00 91.06 112 GLY A C 1
ATOM 844 O O . GLY A 1 112 ? -4.736 6.237 -1.924 1.00 91.06 112 GLY A O 1
ATOM 845 N N . CYS A 1 113 ? -3.125 4.731 -2.353 1.00 90.44 113 CYS A N 1
ATOM 846 C CA . CYS A 1 113 ? -3.115 4.135 -1.014 1.00 90.44 113 CYS A CA 1
ATOM 847 C C . CYS A 1 113 ? -2.735 5.149 0.073 1.00 90.44 113 CYS A C 1
ATOM 849 O O . CYS A 1 113 ? -3.401 5.207 1.108 1.00 90.44 113 CYS A O 1
ATOM 851 N N . LEU A 1 114 ? -1.717 5.980 -0.165 1.00 91.31 114 LEU A N 1
ATOM 852 C CA . LEU A 1 114 ? -1.286 7.016 0.778 1.00 91.31 114 LEU A CA 1
ATOM 853 C C . LEU A 1 114 ? -2.341 8.111 0.956 1.00 91.31 114 LEU A C 1
ATOM 855 O O . LEU A 1 114 ? -2.640 8.491 2.090 1.00 91.31 114 LEU A O 1
ATOM 859 N N . LEU A 1 115 ? -2.931 8.598 -0.140 1.00 91.75 115 LEU A N 1
ATOM 860 C CA . LEU A 1 115 ? -3.963 9.633 -0.100 1.00 91.75 115 LEU A CA 1
ATOM 861 C C . LEU A 1 115 ? -5.232 9.120 0.580 1.00 91.75 115 LEU A C 1
ATOM 863 O O . LEU A 1 115 ? -5.693 9.727 1.547 1.00 91.75 115 LEU A O 1
ATOM 867 N N . LEU A 1 116 ? -5.776 7.987 0.130 1.00 90.25 116 LEU A N 1
ATOM 868 C CA . LEU A 1 116 ? -6.985 7.407 0.719 1.00 90.25 116 LEU A CA 1
ATOM 869 C C . LEU A 1 116 ? -6.742 6.983 2.168 1.00 90.25 116 LEU A C 1
ATOM 871 O O . LEU A 1 116 ? -7.531 7.328 3.047 1.00 90.25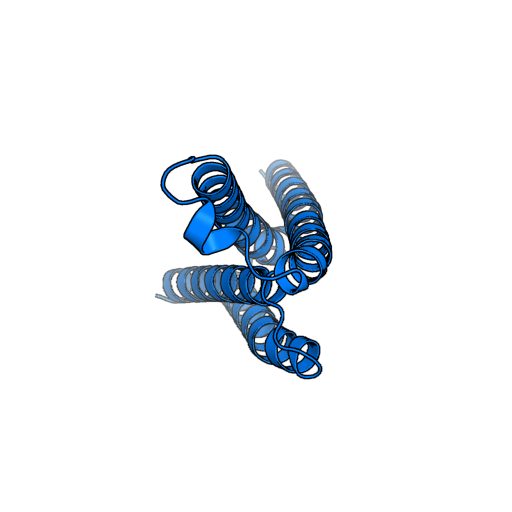 116 LEU A O 1
ATOM 875 N N . GLY A 1 117 ? -5.622 6.309 2.440 1.00 88.50 117 GLY A N 1
ATOM 876 C CA . GLY A 1 117 ? -5.224 5.910 3.787 1.00 88.50 117 GLY A CA 1
ATOM 877 C C . GLY A 1 117 ? -5.093 7.110 4.724 1.00 88.50 117 GLY A C 1
ATOM 878 O O . GLY A 1 117 ? -5.673 7.112 5.810 1.00 88.50 117 GLY A O 1
ATOM 879 N N . GLY A 1 118 ? -4.415 8.170 4.278 1.00 86.81 118 GLY A N 1
ATOM 880 C CA . GLY A 1 118 ? -4.227 9.405 5.039 1.00 86.81 118 GLY A CA 1
ATOM 881 C C . GLY A 1 118 ? -5.530 10.172 5.282 1.00 86.81 118 GLY A C 1
ATOM 882 O O . GLY A 1 118 ? -5.774 10.632 6.402 1.00 86.81 118 GLY A O 1
ATOM 883 N N . LEU A 1 119 ? -6.404 10.276 4.276 1.00 91.12 119 LEU A N 1
ATOM 884 C CA . LEU A 1 119 ? -7.721 10.911 4.407 1.00 91.12 119 LEU A CA 1
ATOM 885 C C . LEU A 1 119 ? -8.622 10.133 5.371 1.00 91.12 119 LEU A C 1
ATOM 887 O O . LEU A 1 119 ? -9.193 10.725 6.292 1.00 91.12 119 LEU A O 1
ATOM 891 N N . CYS A 1 120 ? -8.708 8.811 5.215 1.00 88.75 120 CYS A N 1
ATOM 892 C CA . CYS A 1 120 ? -9.475 7.940 6.102 1.00 88.75 120 CYS A CA 1
ATOM 893 C C . CYS A 1 120 ? -8.934 7.985 7.535 1.00 88.75 120 CYS A C 1
ATOM 895 O O . CYS A 1 120 ? -9.711 8.130 8.483 1.00 88.75 120 CYS A O 1
ATOM 897 N N . TRP A 1 121 ? -7.612 7.958 7.708 1.00 83.50 121 TRP A N 1
ATOM 898 C CA . TRP A 1 121 ? -6.985 8.094 9.018 1.00 83.50 121 TRP A CA 1
ATOM 899 C C . TRP A 1 121 ? -7.347 9.425 9.676 1.00 83.50 121 TRP A C 1
ATOM 901 O O . TRP A 1 121 ? -7.872 9.437 10.793 1.00 83.50 121 TRP A O 1
ATOM 911 N N . ARG A 1 122 ? -7.110 10.552 8.991 1.00 86.94 122 ARG A N 1
ATOM 912 C CA . ARG A 1 122 ? -7.403 11.900 9.509 1.00 86.94 122 ARG A CA 1
ATOM 913 C C . ARG A 1 122 ? -8.878 12.056 9.862 1.00 86.94 122 ARG A C 1
ATOM 915 O O . ARG A 1 122 ? -9.207 12.569 10.931 1.00 86.94 122 ARG A O 1
ATOM 922 N N . ALA A 1 123 ? -9.767 11.571 9.002 1.00 86.00 123 ALA A N 1
ATOM 923 C CA . ALA A 1 123 ? -11.202 11.597 9.243 1.00 86.00 123 ALA A CA 1
ATOM 924 C C . ALA A 1 123 ? -11.614 10.713 10.437 1.00 86.00 123 ALA A C 1
ATOM 926 O O . ALA A 1 123 ? -12.562 11.047 11.146 1.00 86.00 123 ALA A O 1
ATOM 927 N N . GLY A 1 124 ? -10.904 9.606 10.679 1.00 80.69 124 GLY A N 1
ATOM 928 C CA . GLY A 1 124 ? -11.087 8.755 11.855 1.00 80.69 124 GLY A CA 1
ATOM 929 C C . GLY A 1 124 ? -10.605 9.403 13.157 1.00 80.69 124 GLY A C 1
ATOM 930 O O . GLY A 1 124 ? -11.276 9.271 14.180 1.00 80.69 124 GLY A O 1
ATOM 931 N N . LEU A 1 125 ? -9.489 10.142 13.124 1.00 79.75 125 LEU A N 1
ATOM 932 C CA . LEU A 1 125 ? -9.002 10.903 14.283 1.00 79.75 125 LEU A CA 1
ATOM 933 C C . LEU A 1 125 ? -9.987 12.003 14.689 1.00 79.75 125 LEU A C 1
ATOM 935 O O . LEU A 1 125 ? -10.320 12.118 15.866 1.00 79.75 125 LEU A O 1
ATOM 939 N N . ARG A 1 126 ? -10.500 12.764 13.713 1.00 82.38 126 ARG A N 1
ATOM 940 C CA . ARG A 1 126 ? -11.489 13.828 13.959 1.00 82.38 126 ARG A CA 1
ATOM 941 C C . ARG A 1 126 ? -12.770 13.288 14.597 1.00 82.38 126 ARG A C 1
ATOM 943 O O . ARG A 1 126 ? -13.244 13.861 15.566 1.00 82.38 126 ARG A O 1
ATOM 950 N N . ALA A 1 127 ? -13.273 12.152 14.112 1.00 76.94 127 ALA A N 1
ATOM 951 C CA . ALA A 1 127 ? -14.466 11.520 14.679 1.00 76.94 127 ALA A CA 1
ATOM 952 C C . ALA A 1 127 ? -14.267 11.076 16.141 1.00 76.94 127 ALA A C 1
ATOM 954 O O . ALA A 1 127 ? -15.191 11.156 16.939 1.00 76.94 127 ALA A O 1
ATOM 955 N N . ARG A 1 128 ? -13.059 10.635 16.524 1.00 71.25 128 ARG A N 1
ATOM 956 C CA . ARG A 1 128 ? -12.757 10.285 17.925 1.00 71.25 128 ARG A CA 1
ATOM 957 C C . ARG A 1 128 ? -12.655 11.503 18.836 1.00 71.25 1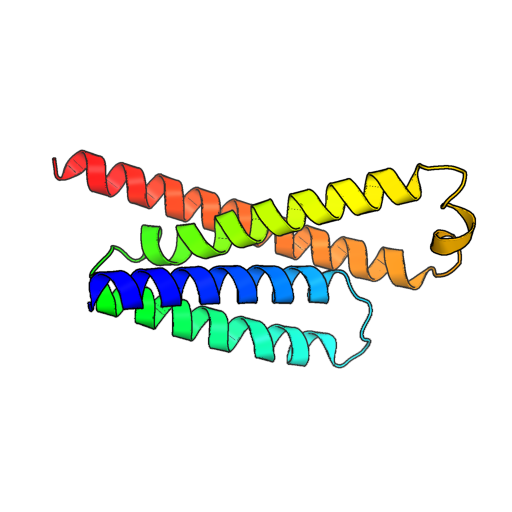28 ARG A C 1
ATOM 959 O O . ARG A 1 128 ? -13.017 11.396 20.000 1.00 71.25 128 ARG A O 1
ATOM 966 N N . ALA A 1 129 ? -12.163 12.627 18.319 1.00 72.75 129 ALA A N 1
ATOM 967 C CA . ALA A 1 129 ? -12.041 13.867 19.081 1.00 72.75 129 ALA A CA 1
ATOM 968 C C . ALA A 1 129 ? -13.404 14.497 19.422 1.00 72.75 129 ALA A C 1
ATOM 970 O O . ALA A 1 129 ? -13.491 15.217 20.400 1.00 72.75 129 ALA A O 1
ATOM 971 N N . GLN A 1 130 ? -14.456 14.213 18.647 1.00 72.00 130 GLN A N 1
ATOM 972 C CA . GLN A 1 130 ? -15.816 14.721 18.891 1.00 72.00 130 GLN A CA 1
ATOM 973 C C . GLN A 1 130 ? -16.621 13.899 19.915 1.00 72.00 130 GLN A C 1
ATOM 975 O O . GLN A 1 130 ? -17.680 14.337 20.344 1.00 72.00 130 GLN A O 1
ATOM 980 N N . HIS A 1 131 ? -16.149 12.701 20.273 1.00 61.91 131 HIS A N 1
ATOM 981 C CA . HIS A 1 131 ? -16.813 11.789 21.215 1.00 61.91 131 HIS A CA 1
ATOM 982 C C . HIS A 1 131 ? -16.068 11.652 22.556 1.00 61.91 131 HIS A C 1
ATOM 984 O O . HIS A 1 131 ? -16.392 10.762 23.342 1.00 61.91 131 HIS A O 1
ATOM 990 N N . ARG A 1 132 ? -15.049 12.483 22.790 1.00 53.72 132 ARG A N 1
ATOM 991 C CA . ARG A 1 132 ? -14.375 12.646 24.082 1.00 53.72 132 ARG A CA 1
ATOM 992 C C . ARG A 1 132 ? -14.770 13.985 24.671 1.00 53.72 132 ARG A C 1
ATOM 994 O O . ARG A 1 132 ? -14.893 14.024 25.909 1.00 53.72 132 ARG A O 1
#

Secondary structure (DSSP, 8-state):
-HHHHHHHHHHHHHHHHHHHHHHHHS--GGGHHHHHHHHHHHHHHHHHHHHHHHT--HHHHHHHHHHHHHHHHHHHHHHHHHHHH-TTTHHHHTT-THHHHHHHHHHHHHHHHHHHHHHHHHHHHHHHHTT-